Protein AF-A0A2K6NFS0-F1 (afdb_monomer_lite)

Organism: Rhinopithecus roxellana (NCBI:txid61622)

InterPro domains:
  IPR003213 Cytochrome c oxidase, subunit VIb [PTHR11387] (13-63)
  IPR036549 Cytochrome c oxidase subunit 6B/Cytochrome c oxidase assembly factor 6-like superfamily [G3DSA:1.10.10.140] (9-63)
  IPR036549 Cytochrome c oxidase subunit 6B/Cytochrome c oxidase assembly factor 6-like superfamily [SSF47694] (12-63)
  IPR048280 Cytochrome oxidase c subunit VIb-like [PF02297] (13-59)

Structure (mmCIF, N/CA/C/O backbone):
data_AF-A0A2K6NFS0-F1
#
_entry.id   AF-A0A2K6NFS0-F1
#
loop_
_atom_site.group_PDB
_atom_site.id
_atom_site.type_symbol
_atom_site.label_atom_id
_atom_site.label_alt_id
_atom_site.label_comp_id
_atom_site.label_asym_id
_atom_site.label_entity_id
_atom_site.label_seq_id
_atom_site.pdbx_PDB_ins_code
_atom_site.Cartn_x
_atom_site.Cartn_y
_atom_site.Cartn_z
_atom_site.occupancy
_atom_site.B_iso_or_equiv
_atom_site.auth_seq_id
_atom_site.aut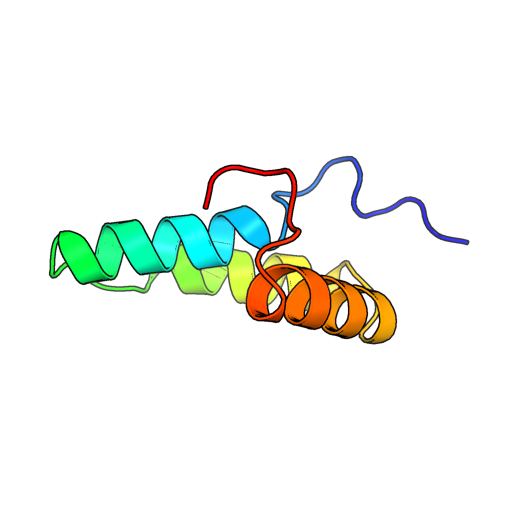h_comp_id
_atom_site.auth_asym_id
_atom_site.auth_atom_id
_atom_site.pdbx_PDB_model_num
ATOM 1 N N . MET A 1 1 ? 11.964 -4.265 -18.662 1.00 36.44 1 MET A N 1
ATOM 2 C CA . MET A 1 1 ? 11.125 -5.162 -17.832 1.00 36.44 1 MET A CA 1
ATOM 3 C C . MET A 1 1 ? 10.503 -4.314 -16.726 1.00 36.44 1 MET A C 1
ATOM 5 O O . MET A 1 1 ? 11.269 -3.707 -15.999 1.00 36.44 1 MET A O 1
ATOM 9 N N . GLY A 1 2 ? 9.175 -4.158 -16.632 1.00 48.94 2 GLY A N 1
ATOM 10 C CA . GLY A 1 2 ? 8.589 -3.338 -15.547 1.00 48.94 2 GLY A CA 1
ATOM 11 C C . GLY A 1 2 ? 7.160 -2.827 -15.754 1.00 48.94 2 GLY A C 1
ATOM 12 O O . GLY A 1 2 ? 6.842 -1.726 -15.320 1.00 48.94 2 GLY A O 1
ATOM 13 N N . VAL A 1 3 ? 6.301 -3.561 -16.467 1.00 49.31 3 VAL A N 1
ATOM 14 C CA . VAL A 1 3 ? 5.024 -3.012 -16.973 1.00 49.31 3 VAL A CA 1
ATOM 15 C C . VAL A 1 3 ? 3.753 -3.498 -16.261 1.00 49.31 3 VAL A C 1
ATOM 17 O O . VAL A 1 3 ? 2.667 -3.096 -16.659 1.00 49.31 3 VAL A O 1
ATOM 20 N N . ALA A 1 4 ? 3.833 -4.285 -15.184 1.00 50.47 4 ALA A N 1
ATOM 21 C CA . ALA A 1 4 ? 2.629 -4.882 -14.585 1.00 50.47 4 ALA A CA 1
ATOM 22 C C . ALA A 1 4 ? 1.912 -4.039 -13.506 1.00 50.47 4 ALA A C 1
ATOM 24 O O . ALA A 1 4 ? 0.738 -4.285 -13.262 1.00 50.47 4 ALA A O 1
ATOM 25 N N . CYS A 1 5 ? 2.536 -3.024 -12.891 1.00 53.03 5 CYS A N 1
ATOM 26 C CA . CYS A 1 5 ? 1.859 -2.225 -11.848 1.00 53.03 5 CYS A CA 1
ATOM 27 C C . CYS A 1 5 ? 1.019 -1.044 -12.420 1.00 53.03 5 CYS A C 1
ATOM 29 O O . CYS A 1 5 ? 0.598 -0.177 -11.663 1.00 53.03 5 CYS A O 1
ATOM 31 N N . ARG A 1 6 ? 0.775 -0.960 -13.746 1.00 51.22 6 ARG A N 1
ATOM 32 C CA . ARG A 1 6 ? -0.066 0.104 -14.358 1.00 51.22 6 ARG A CA 1
ATOM 33 C C . ARG A 1 6 ? -1.572 -0.184 -14.341 1.00 51.22 6 ARG A C 1
ATOM 35 O O . ARG A 1 6 ? -2.343 0.745 -14.552 1.00 51.22 6 ARG A O 1
ATOM 42 N N . VAL A 1 7 ? -1.989 -1.437 -14.137 1.00 51.12 7 VAL A N 1
ATOM 43 C CA . VAL A 1 7 ? -3.395 -1.868 -14.329 1.00 51.12 7 VAL A CA 1
ATOM 44 C C . VAL A 1 7 ? -3.994 -2.563 -13.102 1.00 51.12 7 VAL A C 1
ATOM 46 O O . VAL A 1 7 ? -5.170 -2.914 -13.098 1.00 51.12 7 VAL A O 1
ATOM 49 N N . THR A 1 8 ? -3.202 -2.761 -12.050 1.00 54.59 8 THR A N 1
ATOM 50 C CA . THR A 1 8 ? -3.619 -3.406 -10.801 1.00 54.59 8 THR A CA 1
ATOM 51 C C . THR A 1 8 ? -3.720 -2.401 -9.665 1.00 54.59 8 THR A C 1
ATOM 53 O O . THR A 1 8 ? -3.039 -1.374 -9.711 1.00 54.59 8 THR A O 1
ATOM 56 N N . PRO A 1 9 ? -4.593 -2.654 -8.668 1.00 60.91 9 PRO A N 1
ATOM 57 C CA . PRO A 1 9 ? -4.750 -1.751 -7.540 1.00 60.91 9 PRO A CA 1
ATOM 58 C C . PRO A 1 9 ? -3.377 -1.535 -6.890 1.00 60.91 9 PRO A C 1
ATOM 60 O O . PRO A 1 9 ? -2.752 -2.518 -6.472 1.00 60.91 9 PRO A O 1
ATOM 63 N N . PRO A 1 10 ? -2.862 -0.293 -6.860 1.00 64.69 10 PRO A N 1
ATOM 64 C CA . PRO A 1 10 ? -1.593 -0.004 -6.220 1.00 64.69 10 PRO A CA 1
ATOM 65 C C . PRO A 1 10 ? -1.607 -0.508 -4.768 1.00 64.69 10 PRO A C 1
ATOM 67 O O . PRO A 1 10 ? -2.656 -0.542 -4.126 1.00 64.69 10 PRO A O 1
ATOM 70 N N . PRO A 1 11 ? -0.453 -0.858 -4.180 1.00 66.50 11 PRO A N 1
ATOM 71 C CA . PRO A 1 11 ? -0.348 -1.291 -2.785 1.00 66.50 11 PRO A CA 1
ATOM 72 C C . PRO A 1 11 ? -0.903 -0.231 -1.810 1.00 66.50 11 PRO A C 1
ATOM 74 O O . PRO A 1 11 ? -1.223 -0.519 -0.659 1.00 66.50 11 PRO A O 1
ATOM 77 N N . THR A 1 12 ? -1.133 0.998 -2.282 1.00 72.31 12 THR A N 1
ATOM 78 C CA . THR A 1 12 ? -1.889 2.046 -1.585 1.00 72.31 12 THR A CA 1
ATOM 79 C C . THR A 1 12 ? -3.314 1.652 -1.255 1.00 72.31 12 THR A C 1
ATOM 81 O O . THR A 1 12 ? -3.815 2.062 -0.213 1.00 72.31 12 THR A O 1
ATOM 84 N N . ASP A 1 13 ? -3.969 0.856 -2.099 1.00 77.75 13 ASP A N 1
ATOM 85 C CA . ASP A 1 13 ? -5.313 0.353 -1.839 1.00 77.75 13 ASP A CA 1
ATOM 86 C C . ASP A 1 13 ? -5.323 -0.600 -0.646 1.00 77.75 13 ASP A C 1
ATOM 88 O O . ASP A 1 13 ? -6.263 -0.559 0.146 1.00 77.75 13 ASP A O 1
ATOM 92 N N . TYR A 1 14 ? -4.250 -1.371 -0.430 1.00 79.88 14 TYR A N 1
ATOM 93 C CA . TYR A 1 14 ? -4.105 -2.197 0.768 1.00 79.88 14 TYR A CA 1
ATOM 94 C C . TYR A 1 14 ? -4.046 -1.338 2.036 1.00 79.88 14 TYR A C 1
ATOM 96 O O . TYR A 1 14 ? -4.852 -1.535 2.947 1.00 79.88 14 TYR A O 1
ATOM 104 N N . HIS A 1 15 ? -3.163 -0.333 2.083 1.00 78.19 15 HIS A N 1
ATOM 105 C CA . HIS A 1 15 ? -3.060 0.552 3.248 1.00 78.19 15 HIS A CA 1
ATOM 106 C C . HIS A 1 15 ? -4.306 1.426 3.451 1.00 78.19 15 HIS A C 1
ATOM 108 O O . HIS A 1 15 ? -4.730 1.622 4.591 1.00 78.19 15 HIS A O 1
ATO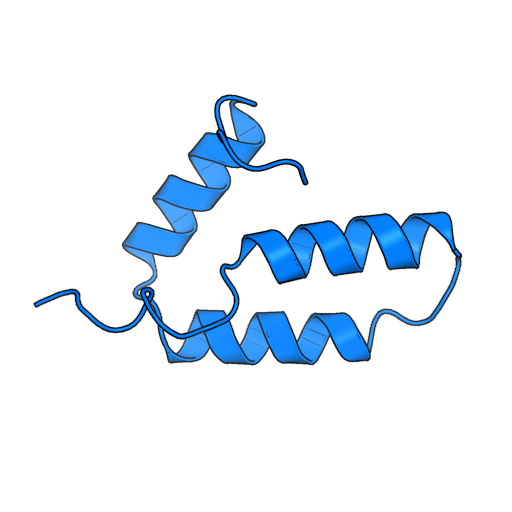M 114 N N . ARG A 1 16 ? -4.945 1.903 2.376 1.00 79.12 16 ARG A N 1
ATOM 115 C CA . ARG A 1 16 ? -6.217 2.641 2.444 1.00 79.12 16 ARG A CA 1
ATOM 116 C C . ARG A 1 16 ? -7.346 1.747 2.955 1.00 79.12 16 ARG A C 1
ATOM 118 O O . ARG A 1 16 ? -8.136 2.174 3.804 1.00 79.12 16 ARG A O 1
ATOM 125 N N . CYS A 1 17 ? -7.420 0.507 2.468 1.00 82.81 17 CYS A N 1
ATOM 126 C CA . CYS A 1 17 ? -8.376 -0.493 2.932 1.00 82.81 17 CYS A CA 1
ATOM 127 C C . CYS A 1 17 ? -8.162 -0.784 4.417 1.00 82.81 17 CYS A C 1
ATOM 129 O O . CYS A 1 17 ? -9.123 -0.713 5.182 1.00 82.81 17 CYS A O 1
ATOM 131 N N . LEU A 1 18 ? -6.914 -1.018 4.839 1.00 81.88 18 LEU A N 1
ATOM 132 C CA . LEU A 1 18 ? -6.540 -1.234 6.235 1.00 81.88 18 LEU A CA 1
ATOM 133 C C . LEU A 1 18 ? -6.937 -0.053 7.115 1.00 81.88 18 LEU A C 1
ATOM 135 O O . LEU A 1 18 ? -7.702 -0.245 8.051 1.00 81.88 18 LEU A O 1
ATOM 139 N N . LYS A 1 19 ? -6.517 1.177 6.792 1.00 81.06 19 LYS A N 1
ATOM 140 C CA . LYS A 1 19 ? -6.907 2.384 7.544 1.00 81.06 19 LYS A CA 1
ATOM 141 C C . LYS A 1 19 ? -8.422 2.506 7.667 1.00 81.06 19 LYS A C 1
ATOM 143 O O . LYS A 1 19 ? -8.944 2.756 8.751 1.00 81.06 19 LYS A O 1
ATOM 148 N N . THR A 1 20 ? -9.135 2.321 6.558 1.00 82.31 20 THR A N 1
ATOM 149 C CA . THR A 1 20 ? -10.597 2.434 6.522 1.00 82.31 20 THR A CA 1
ATOM 150 C C . THR A 1 20 ? -11.259 1.339 7.354 1.00 82.31 20 THR A C 1
ATOM 152 O O . THR A 1 20 ? -12.237 1.610 8.049 1.00 82.31 20 THR A O 1
ATOM 155 N N . ARG A 1 21 ? -10.741 0.108 7.310 1.00 81.38 21 ARG A N 1
ATOM 156 C CA . ARG A 1 21 ? -11.268 -1.034 8.067 1.00 81.38 21 ARG A CA 1
ATOM 157 C C . ARG A 1 21 ? -10.951 -0.945 9.552 1.00 81.38 21 ARG A C 1
ATOM 159 O O . ARG A 1 21 ? -11.886 -1.088 10.335 1.00 81.38 21 ARG A O 1
ATOM 166 N N . THR A 1 22 ? -9.723 -0.592 9.922 1.00 79.69 22 THR A N 1
ATOM 167 C CA . THR A 1 22 ? -9.310 -0.316 11.304 1.00 79.69 22 THR A CA 1
ATOM 168 C C . THR A 1 22 ? -10.138 0.819 11.901 1.00 79.69 22 THR A C 1
ATOM 170 O O . THR A 1 22 ? -10.694 0.663 12.981 1.00 79.69 22 THR A O 1
ATOM 173 N N . ARG A 1 23 ? -10.340 1.925 11.168 1.00 79.94 23 ARG A N 1
ATOM 174 C CA . ARG A 1 23 ? -11.188 3.041 11.627 1.00 79.94 23 ARG A CA 1
ATOM 175 C C . ARG A 1 23 ? -12.662 2.652 11.774 1.00 79.94 23 ARG A C 1
ATOM 177 O O . ARG A 1 23 ? -13.355 3.200 12.622 1.00 79.94 23 ARG A O 1
ATOM 184 N N . ARG A 1 24 ? -13.160 1.743 10.933 1.00 79.00 24 ARG A N 1
ATOM 185 C CA . ARG A 1 24 ? -14.549 1.254 10.981 1.00 79.00 24 ARG A CA 1
ATOM 186 C C . ARG A 1 24 ? -14.743 0.064 11.930 1.00 79.00 24 ARG A C 1
ATOM 188 O O . ARG A 1 24 ? -15.876 -0.391 12.044 1.00 79.00 24 ARG A O 1
ATOM 195 N N . GLY A 1 25 ? -13.681 -0.472 12.542 1.00 77.81 25 GLY A N 1
ATOM 196 C CA . GLY A 1 25 ? -13.732 -1.689 13.363 1.00 77.81 25 GLY A CA 1
ATOM 197 C C . GLY A 1 25 ? -14.240 -2.930 12.614 1.00 77.81 25 GLY A C 1
ATOM 198 O O . GLY A 1 25 ? -14.776 -3.844 13.230 1.00 77.81 25 GLY A O 1
ATOM 199 N N . LYS A 1 26 ? -14.144 -2.956 11.276 1.00 78.12 26 LYS A N 1
ATOM 200 C CA . LYS A 1 26 ? -14.654 -4.062 10.447 1.00 78.12 26 LYS A CA 1
ATOM 201 C C . LYS A 1 26 ? -13.526 -5.008 10.048 1.00 78.12 26 LYS A C 1
ATOM 203 O O . LYS A 1 26 ? -12.390 -4.581 9.880 1.00 78.12 26 LYS A O 1
ATOM 208 N N . SER A 1 27 ? -13.882 -6.266 9.781 1.00 75.00 27 SER A N 1
ATOM 209 C CA . SER A 1 27 ? -12.939 -7.316 9.374 1.00 75.00 27 SER A CA 1
ATOM 210 C C . SER A 1 27 ? -12.054 -6.900 8.187 1.00 75.00 27 SER A C 1
ATOM 212 O O . SER A 1 27 ? -12.545 -6.298 7.223 1.00 75.00 27 SER A O 1
ATOM 214 N N . THR A 1 28 ? -10.761 -7.216 8.276 1.00 76.31 28 THR A N 1
ATOM 215 C CA . THR A 1 28 ? -9.692 -6.897 7.311 1.00 76.31 28 THR A CA 1
ATOM 216 C C . THR A 1 28 ? -9.631 -7.863 6.128 1.00 76.31 28 THR A C 1
ATOM 218 O O . THR A 1 28 ? -8.848 -7.638 5.210 1.00 76.31 28 THR A O 1
ATOM 221 N N . GLN A 1 29 ? -10.504 -8.876 6.085 1.00 77.44 29 GLN A N 1
ATOM 222 C CA . GLN A 1 29 ? -10.587 -9.855 4.994 1.00 77.44 29 GLN A CA 1
ATOM 223 C C . GLN A 1 29 ? -10.552 -9.278 3.565 1.00 77.44 29 GLN A C 1
ATOM 225 O O . GLN A 1 29 ? -9.805 -9.808 2.745 1.00 77.44 29 GLN A O 1
ATOM 230 N N . PRO A 1 30 ? -11.275 -8.191 3.217 1.00 76.00 30 PRO A N 1
ATOM 231 C CA . PRO A 1 30 ? -11.188 -7.634 1.866 1.00 76.00 30 PRO A CA 1
ATOM 232 C C . PRO A 1 30 ? -9.848 -6.947 1.581 1.00 76.00 30 PRO A C 1
ATOM 234 O O . PRO A 1 30 ? -9.497 -6.783 0.420 1.00 76.00 30 PRO A O 1
ATOM 237 N N . CYS A 1 31 ? -9.089 -6.553 2.607 1.00 81.38 31 CYS A N 1
ATOM 238 C CA . CYS A 1 31 ? -7.765 -5.963 2.429 1.00 81.38 31 CYS A CA 1
ATOM 239 C C . CYS A 1 31 ? -6.726 -7.035 2.075 1.00 81.38 31 CYS A C 1
ATOM 241 O O . CYS A 1 31 ? -5.828 -6.784 1.280 1.00 81.38 31 CYS A O 1
ATOM 243 N N . GLU A 1 32 ? -6.879 -8.256 2.585 1.00 82.62 32 GLU A N 1
ATOM 244 C CA . GLU A 1 32 ? -5.946 -9.355 2.317 1.00 82.62 32 GLU A CA 1
ATOM 245 C C . GLU A 1 32 ? -5.914 -9.774 0.838 1.00 82.62 32 GLU A C 1
ATOM 247 O O . GLU A 1 32 ? -4.872 -10.178 0.324 1.00 82.62 32 GLU A O 1
ATOM 252 N N . TYR A 1 33 ? -7.024 -9.591 0.117 1.00 82.25 33 TYR A N 1
ATOM 253 C CA . TYR A 1 33 ? -7.055 -9.739 -1.339 1.00 82.25 33 TYR A CA 1
ATOM 254 C C . TYR A 1 33 ? -6.026 -8.827 -2.021 1.00 82.25 33 TYR A C 1
ATOM 256 O O . TYR A 1 33 ? -5.229 -9.293 -2.834 1.00 82.25 33 TYR A O 1
ATOM 264 N N . TYR A 1 34 ? -5.986 -7.548 -1.639 1.00 78.50 34 TYR A N 1
ATOM 265 C CA . TYR A 1 34 ? -5.030 -6.594 -2.199 1.00 78.50 34 TYR A CA 1
ATOM 266 C C . TYR A 1 34 ? -3.589 -6.989 -1.876 1.00 78.50 34 TYR A C 1
ATOM 268 O O . TYR A 1 34 ? -2.743 -6.900 -2.762 1.00 78.50 34 TYR A O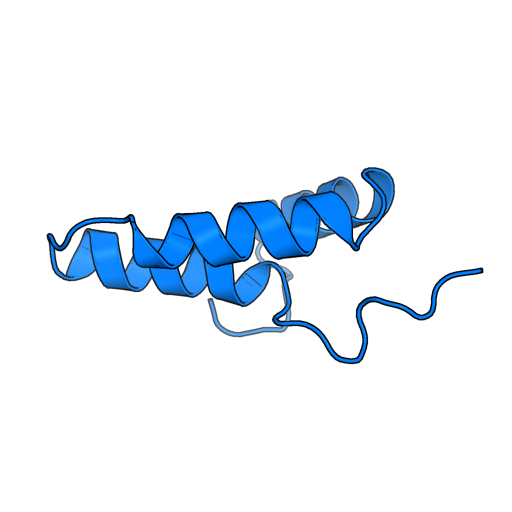 1
ATOM 276 N N . TYR A 1 35 ? -3.333 -7.491 -0.659 1.00 81.12 35 TYR A N 1
ATOM 277 C CA . TYR A 1 35 ? -2.018 -8.001 -0.255 1.00 81.12 35 TYR A CA 1
ATOM 278 C C . TYR A 1 35 ? -1.502 -9.087 -1.199 1.00 81.12 35 TYR A C 1
ATOM 280 O O . TYR A 1 35 ? -0.396 -8.994 -1.727 1.00 81.12 35 TYR A O 1
ATOM 288 N N . ARG A 1 36 ? -2.343 -10.087 -1.471 1.00 81.12 36 ARG A N 1
ATOM 289 C CA . ARG A 1 36 ? -1.995 -11.202 -2.359 1.00 81.12 36 ARG A CA 1
ATOM 290 C C . ARG A 1 36 ? -1.762 -10.726 -3.793 1.00 81.12 36 ARG A C 1
ATOM 292 O O . ARG A 1 36 ? -0.786 -11.125 -4.417 1.00 81.12 36 ARG A O 1
ATOM 299 N N . VAL A 1 37 ? -2.621 -9.836 -4.293 1.00 80.06 37 VAL A N 1
ATOM 300 C CA . VAL A 1 37 ? -2.539 -9.313 -5.664 1.00 80.06 37 VAL A CA 1
ATOM 301 C C . VAL A 1 37 ? -1.238 -8.546 -5.895 1.00 80.06 37 VAL A C 1
ATOM 303 O O . VAL A 1 37 ? -0.526 -8.856 -6.846 1.00 80.06 37 VAL A O 1
ATOM 306 N N . TYR A 1 38 ? -0.875 -7.582 -5.042 1.00 74.44 38 TYR A N 1
ATOM 307 C CA . TYR A 1 38 ? 0.351 -6.813 -5.287 1.00 74.44 38 TYR A CA 1
ATOM 308 C C . TYR A 1 38 ?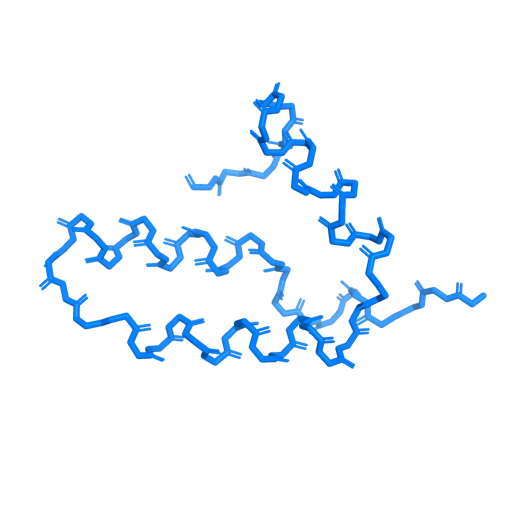 1.619 -7.648 -5.052 1.00 74.44 38 TYR A C 1
ATOM 310 O O . TYR A 1 38 ? 2.607 -7.445 -5.756 1.00 74.44 38 TYR A O 1
ATOM 318 N N . HIS A 1 39 ? 1.591 -8.600 -4.111 1.00 77.25 39 HIS A N 1
ATOM 319 C CA . HIS A 1 39 ? 2.729 -9.474 -3.813 1.00 77.25 39 HIS A CA 1
ATOM 320 C C . HIS A 1 39 ? 3.025 -10.461 -4.952 1.00 77.25 39 HIS A C 1
ATOM 322 O O . HIS A 1 39 ? 4.178 -10.799 -5.199 1.00 77.25 39 HIS A O 1
ATOM 328 N N . SER A 1 40 ? 1.999 -10.922 -5.673 1.00 79.06 40 SER A N 1
ATOM 329 C CA . SER A 1 40 ? 2.178 -11.796 -6.840 1.00 79.06 40 SER A CA 1
ATOM 330 C C . SER A 1 40 ? 2.567 -11.046 -8.116 1.00 79.06 40 SER A C 1
ATOM 332 O O . SER A 1 40 ? 3.108 -11.656 -9.034 1.00 79.06 40 SER A O 1
ATOM 334 N N . LEU A 1 41 ? 2.261 -9.749 -8.209 1.00 75.50 41 LEU A N 1
ATOM 335 C CA . LEU A 1 41 ? 2.359 -8.993 -9.462 1.00 75.50 41 LEU A CA 1
ATOM 336 C C . LEU A 1 41 ? 3.534 -8.017 -9.528 1.00 75.50 41 LEU A C 1
ATOM 338 O O . LEU A 1 41 ? 4.000 -7.717 -10.629 1.00 75.50 41 LEU A O 1
ATOM 342 N N . CYS A 1 42 ? 3.996 -7.497 -8.392 1.00 71.94 42 CYS A N 1
ATOM 343 C CA . CYS A 1 42 ? 5.073 -6.512 -8.350 1.00 71.94 42 CYS A CA 1
ATOM 344 C C . CYS A 1 42 ? 6.326 -7.117 -7.665 1.00 71.94 42 CYS A C 1
ATOM 346 O O . CYS A 1 42 ? 6.202 -7.874 -6.704 1.00 71.94 42 CYS A O 1
ATOM 348 N N . PRO A 1 43 ? 7.544 -6.811 -8.154 1.00 80.06 43 PRO A N 1
ATOM 349 C CA . PRO A 1 43 ? 8.794 -7.305 -7.569 1.00 80.06 43 PRO A CA 1
ATOM 350 C C . PRO A 1 43 ? 9.058 -6.700 -6.180 1.00 80.06 43 PRO A C 1
ATOM 352 O O . PRO A 1 43 ? 8.697 -5.551 -5.922 1.00 80.06 43 PRO A O 1
ATOM 355 N N . THR A 1 44 ? 9.749 -7.442 -5.306 1.00 77.94 44 THR A N 1
ATOM 356 C CA . THR A 1 44 ? 10.012 -7.049 -3.905 1.00 77.94 44 THR A CA 1
ATOM 357 C C . THR A 1 44 ? 10.702 -5.691 -3.776 1.00 77.94 44 THR A C 1
ATOM 359 O O . THR A 1 44 ? 10.322 -4.899 -2.919 1.00 77.94 44 THR A O 1
ATOM 362 N N . SER A 1 45 ? 11.634 -5.365 -4.679 1.00 80.94 45 SER A N 1
ATOM 363 C CA . SER A 1 45 ? 12.335 -4.072 -4.685 1.00 80.94 45 SER A CA 1
ATOM 364 C C . SER A 1 45 ? 11.388 -2.877 -4.814 1.00 80.94 45 SER A C 1
ATOM 366 O O . SER A 1 45 ? 11.602 -1.836 -4.202 1.00 80.94 45 SER A O 1
ATOM 368 N N . TRP A 1 46 ? 10.300 -3.031 -5.570 1.00 78.38 46 TRP A N 1
ATOM 369 C CA . TRP A 1 46 ? 9.293 -1.987 -5.715 1.00 78.38 46 TRP A CA 1
ATOM 370 C C . TRP A 1 46 ? 8.440 -1.832 -4.452 1.00 78.38 46 TRP A C 1
ATOM 372 O O . TRP A 1 46 ? 8.111 -0.711 -4.065 1.00 78.38 46 TRP A O 1
ATOM 382 N N . VAL A 1 47 ? 8.118 -2.946 -3.785 1.00 77.50 47 VAL A N 1
ATOM 383 C CA . VAL A 1 47 ? 7.395 -2.943 -2.503 1.00 77.50 47 VAL A CA 1
ATOM 384 C C . VAL A 1 47 ? 8.224 -2.255 -1.418 1.00 77.50 47 VAL A C 1
ATOM 386 O O . VAL A 1 47 ? 7.673 -1.474 -0.645 1.00 77.50 47 VAL A O 1
ATOM 389 N N . GLU A 1 48 ? 9.537 -2.490 -1.387 1.00 81.62 48 GLU A N 1
ATOM 390 C CA . GLU A 1 48 ? 10.465 -1.821 -0.469 1.00 81.62 48 GLU A CA 1
ATOM 391 C C . GLU A 1 48 ? 10.501 -0.309 -0.689 1.00 81.62 48 GLU A C 1
ATOM 393 O O . GLU A 1 48 ? 10.170 0.440 0.231 1.00 81.62 48 GLU A O 1
ATOM 398 N N . SER A 1 49 ? 10.784 0.145 -1.916 1.00 80.19 49 SER A N 1
ATOM 399 C CA . SER A 1 49 ? 10.814 1.581 -2.232 1.00 80.19 49 SER A CA 1
ATOM 400 C C . SER A 1 49 ? 9.477 2.267 -1.946 1.00 80.19 49 SER A C 1
ATOM 402 O O . SER A 1 49 ? 9.427 3.429 -1.546 1.00 80.19 49 SER A O 1
ATOM 404 N N . TRP A 1 50 ? 8.368 1.556 -2.138 1.00 76.75 50 TRP A N 1
ATOM 405 C CA . TRP A 1 50 ? 7.048 2.059 -1.790 1.00 76.75 50 TRP A CA 1
ATOM 406 C C . TRP A 1 50 ? 6.840 2.166 -0.272 1.00 76.75 50 TRP A C 1
ATOM 408 O O . TRP A 1 50 ? 6.335 3.182 0.210 1.00 76.75 50 TRP A O 1
ATOM 418 N N . ASN A 1 51 ? 7.257 1.158 0.496 1.00 78.06 51 ASN A N 1
ATOM 419 C CA . ASN A 1 51 ? 7.161 1.175 1.953 1.00 78.06 51 ASN A CA 1
ATOM 420 C C . ASN A 1 51 ? 8.020 2.302 2.556 1.00 78.06 51 ASN A C 1
ATOM 422 O O . ASN A 1 51 ? 7.592 2.977 3.494 1.00 78.06 51 ASN A O 1
ATOM 426 N N . GLU A 1 52 ? 9.187 2.573 1.967 1.00 82.88 52 GLU A N 1
ATOM 427 C CA . GLU A 1 52 ? 10.021 3.727 2.310 1.00 82.88 52 GLU A CA 1
ATOM 428 C C . GLU A 1 52 ? 9.308 5.055 2.039 1.00 82.88 52 GLU A C 1
ATOM 430 O O . GLU A 1 52 ? 9.277 5.913 2.920 1.00 82.88 52 GLU A O 1
ATOM 435 N N . GLN A 1 53 ? 8.663 5.223 0.880 1.00 75.94 53 GLN A N 1
ATOM 436 C CA . GLN A 1 53 ? 7.900 6.441 0.569 1.00 75.94 53 GLN A CA 1
ATOM 437 C C . GLN A 1 53 ? 6.742 6.681 1.549 1.00 75.94 53 GLN A C 1
ATOM 439 O O . GLN A 1 53 ? 6.448 7.831 1.888 1.00 75.94 53 GLN A O 1
ATOM 444 N N . ILE A 1 54 ? 6.090 5.615 2.025 1.00 76.31 54 ILE A N 1
ATOM 445 C CA . ILE A 1 54 ? 5.040 5.705 3.048 1.00 76.31 54 ILE A CA 1
ATOM 446 C C . ILE A 1 54 ? 5.623 6.083 4.403 1.00 76.31 54 ILE A C 1
ATOM 448 O O . ILE A 1 54 ? 5.111 6.996 5.050 1.00 76.31 54 ILE A O 1
ATOM 452 N N . LYS A 1 55 ? 6.698 5.410 4.826 1.00 76.69 55 LYS A N 1
ATOM 453 C CA . LYS A 1 55 ? 7.379 5.699 6.092 1.00 76.69 55 LYS A CA 1
ATOM 454 C C . LYS A 1 55 ? 7.906 7.134 6.128 1.00 76.69 55 LYS A C 1
ATOM 456 O O . LYS A 1 55 ? 7.820 7.790 7.159 1.00 76.69 55 LYS A O 1
ATOM 461 N N . ASN A 1 56 ? 8.400 7.624 4.994 1.00 78.81 56 ASN A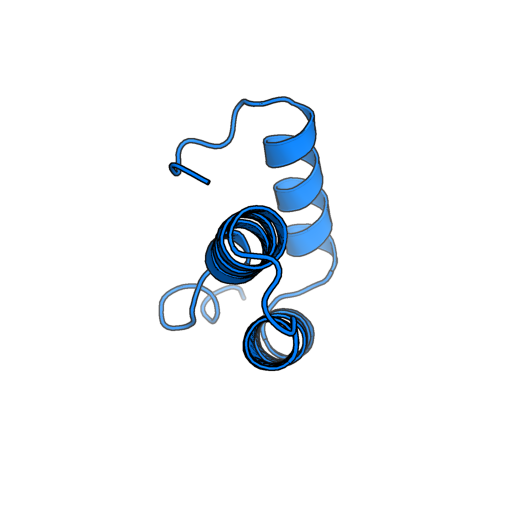 N 1
ATOM 462 C CA . ASN A 1 56 ? 8.935 8.971 4.839 1.00 78.81 56 ASN A CA 1
ATOM 463 C C . ASN A 1 56 ? 7.846 10.035 4.591 1.00 78.81 56 ASN A C 1
ATOM 465 O O . ASN A 1 56 ? 8.164 11.205 4.390 1.00 78.81 56 ASN A O 1
ATOM 469 N N . GLY A 1 57 ? 6.562 9.650 4.544 1.00 68.69 57 GLY A N 1
ATOM 470 C CA . GLY A 1 57 ? 5.433 10.566 4.334 1.00 68.69 57 GLY A CA 1
ATOM 471 C C . GLY A 1 57 ? 5.441 11.303 2.988 1.00 68.69 57 GLY A C 1
ATOM 472 O O . GLY A 1 57 ? 4.646 12.213 2.781 1.00 68.69 57 GLY A O 1
ATOM 473 N N . THR A 1 58 ? 6.328 10.921 2.068 1.00 65.38 58 THR A N 1
ATOM 474 C CA . THR A 1 58 ? 6.541 11.569 0.760 1.00 65.38 58 THR A CA 1
ATOM 475 C C . THR A 1 58 ? 5.673 10.956 -0.333 1.00 65.38 58 THR A C 1
ATOM 477 O O . THR A 1 58 ? 5.763 11.331 -1.502 1.00 65.38 58 THR A O 1
ATOM 480 N N . PHE A 1 59 ? 4.833 9.987 0.031 1.00 62.66 59 PHE A N 1
ATOM 481 C CA . PHE A 1 59 ? 3.972 9.304 -0.909 1.00 62.66 59 PHE A CA 1
ATOM 482 C C . PHE A 1 59 ? 2.879 10.254 -1.430 1.00 62.66 59 PHE A C 1
ATOM 484 O O . PHE A 1 59 ? 1.973 10.653 -0.702 1.00 62.66 59 PHE A O 1
ATOM 491 N N . ALA A 1 60 ? 2.957 10.603 -2.717 1.00 55.56 60 ALA A N 1
ATOM 492 C CA . ALA A 1 60 ? 2.083 11.587 -3.365 1.00 55.56 60 ALA A CA 1
ATOM 493 C C . ALA A 1 60 ? 0.599 11.161 -3.470 1.00 55.56 60 ALA A C 1
ATOM 495 O O . ALA A 1 60 ? -0.252 11.960 -3.863 1.00 55.56 60 ALA A O 1
ATOM 496 N N . GLY A 1 61 ? 0.258 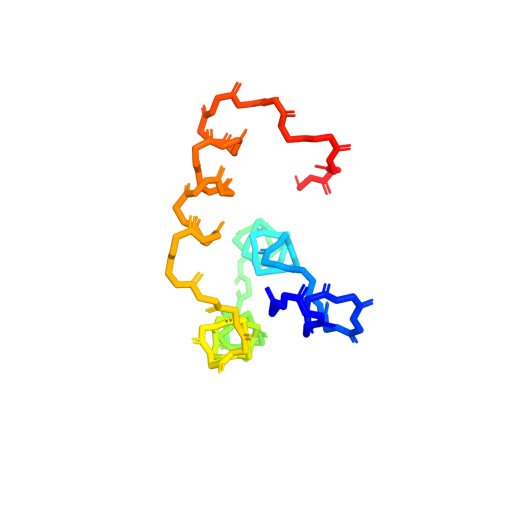9.913 -3.128 1.00 58.19 61 GLY A N 1
ATOM 497 C CA . GLY A 1 61 ? -1.122 9.427 -3.096 1.00 58.19 61 GLY A CA 1
ATOM 498 C C . GLY A 1 61 ? -1.753 9.534 -1.704 1.00 58.19 61 GLY A C 1
ATOM 499 O O . GLY A 1 61 ? -1.171 9.125 -0.707 1.00 58.19 61 GLY A O 1
ATOM 500 N N . LYS A 1 62 ? -2.990 10.036 -1.619 1.00 54.25 62 LYS A N 1
ATOM 501 C CA . LYS A 1 62 ? -3.756 10.068 -0.358 1.00 54.25 62 LYS A CA 1
ATOM 502 C C . LYS A 1 62 ? -4.029 8.641 0.153 1.00 54.25 62 LYS A C 1
ATOM 504 O O . LYS A 1 62 ? -4.796 7.917 -0.490 1.00 54.25 62 LYS A O 1
ATOM 509 N N . ILE A 1 63 ? -3.454 8.269 1.303 1.00 60.16 63 ILE A N 1
ATOM 510 C CA . ILE A 1 63 ? -3.656 6.976 1.995 1.00 60.16 63 ILE A CA 1
ATOM 511 C C . ILE A 1 63 ? -4.732 7.074 3.076 1.00 60.16 63 ILE A C 1
ATOM 513 O O . ILE A 1 63 ? -4.505 7.792 4.084 1.00 60.16 63 ILE A O 1
#

Sequence (63 aa):
MGVACRVTPPPTDYHRCLKTRTRRGKSTQPCEYYYRVYHSLCPTSWVESWNEQIKNGTFAGKI

pLDDT: mean 72.31, std 11.21, range [36.44, 82.88]

Secondary structure (DSSP, 8-state):
---GGGSS--HHHHHHHHHHHHHHT--SHHHHHHHHHHHHHS-HHHHHHHHHHHHTT--SS--

Foldseek 3Di:
DFPQCPPADPCVVLVVLVVVCVVVVHDSVVSVVSVVVCPVGPDPVVVVVVVVCVVVVVPPDDD

Radius of gyration: 12.12 Å; chains: 1; bounding box: 27×23×31 Å